Protein AF-A0A1M4MP75-F1 (afdb_monomer)

Nearest PDB structures (foldseek):
  8r2h-assembly1_A  TM=4.970E-01  e=7.465E+00  Plasmodium falciparum

pLDDT: mean 91.79, std 12.48, range [33.66, 98.56]

Mean predicted aligned error: 4.24 Å

Organism: NCBI:txid118126

Solvent-accessible surface area (backbone atoms only — not comparable to full-atom values): 6713 Å² total; per-residue (Å²): 128,98,54,32,79,43,46,58,49,42,67,60,47,52,53,45,48,5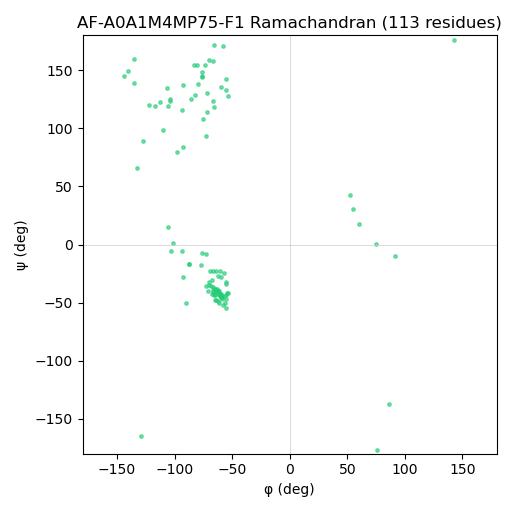0,54,46,51,52,52,40,67,77,64,38,92,91,55,83,79,80,41,71,47,78,43,39,49,31,61,83,53,59,73,89,75,48,71,94,59,70,47,72,42,68,68,24,40,54,55,23,42,79,68,50,17,21,38,42,41,48,66,26,52,52,47,49,51,56,46,39,73,78,38,62,85,50,48,64,62,51,51,51,50,51,67,70,29,60,22,71,57,78,69,65,55,89,81,75,73,86,123

Foldseek 3Di:
DPAELAADDLVQLVVLVVVQVVVDVVVDPPDHDAREDEHAGSVVDPPVVCPPGHRQDPSNQVSQLVVQHEYHYVQQVVVVVVVCVVVVVCVVVVVVQSRNDGGYDPPSDPDPPPD

Structure (mmCIF, N/CA/C/O backbone):
data_AF-A0A1M4MP75-F1
#
_entry.id   AF-A0A1M4MP75-F1
#
loop_
_atom_site.group_PDB
_atom_site.id
_atom_site.type_symbol
_atom_site.label_atom_id
_atom_site.label_alt_id
_atom_site.label_comp_id
_atom_site.label_asym_id
_atom_site.label_entity_id
_atom_site.label_seq_id
_atom_site.pdbx_PDB_ins_code
_atom_site.Cartn_x
_atom_site.Cartn_y
_atom_site.Cartn_z
_atom_site.occupancy
_atom_site.B_iso_or_equiv
_atom_site.auth_seq_id
_atom_site.auth_comp_id
_atom_site.auth_asym_id
_atom_site.auth_atom_id
_atom_site.pdbx_PDB_model_num
ATOM 1 N N . MET A 1 1 ? -9.441 -16.013 4.985 1.00 57.59 1 MET A N 1
ATOM 2 C CA . MET A 1 1 ? -9.888 -14.636 5.304 1.00 57.59 1 MET A CA 1
ATOM 3 C C . MET A 1 1 ? -9.130 -13.676 4.389 1.00 57.59 1 MET A C 1
ATOM 5 O O . MET A 1 1 ? -7.935 -13.877 4.233 1.00 57.59 1 MET A O 1
ATOM 9 N N . LYS A 1 2 ? -9.791 -12.709 3.732 1.00 74.06 2 LYS A N 1
ATOM 10 C CA . LYS A 1 2 ? -9.125 -11.714 2.862 1.00 74.06 2 LYS A CA 1
ATOM 11 C C . LYS A 1 2 ? -8.784 -10.455 3.677 1.00 74.06 2 LYS A C 1
ATOM 13 O O . LYS A 1 2 ? -9.571 -9.514 3.722 1.00 74.06 2 LYS A O 1
ATOM 18 N N . GLY A 1 3 ? -7.648 -10.473 4.369 1.00 84.88 3 GLY A N 1
ATOM 19 C CA . GLY A 1 3 ? -7.190 -9.377 5.231 1.00 84.88 3 GLY A CA 1
ATOM 20 C C . GLY A 1 3 ? -6.495 -9.869 6.499 1.00 84.88 3 GLY A C 1
ATOM 21 O O . GLY A 1 3 ? -6.423 -11.073 6.751 1.00 84.88 3 GLY A O 1
ATOM 22 N N . ARG A 1 4 ? -5.986 -8.925 7.294 1.00 91.06 4 ARG A N 1
ATOM 23 C CA . ARG A 1 4 ? -5.355 -9.169 8.597 1.00 91.06 4 ARG A CA 1
ATOM 24 C C . ARG A 1 4 ? -6.313 -8.692 9.694 1.00 91.06 4 ARG A C 1
ATOM 26 O O . ARG A 1 4 ? -6.822 -7.580 9.622 1.00 91.06 4 ARG A O 1
ATOM 33 N N . THR A 1 5 ? -6.505 -9.484 10.747 1.00 93.69 5 THR A N 1
ATOM 34 C CA . THR A 1 5 ? -7.248 -9.063 11.960 1.00 93.69 5 THR A CA 1
ATOM 35 C C . THR A 1 5 ? -6.457 -8.073 12.828 1.00 93.69 5 THR A C 1
ATOM 37 O O . THR A 1 5 ? -6.961 -7.502 13.790 1.00 93.69 5 THR A O 1
ATOM 40 N N . LYS A 1 6 ? -5.183 -7.847 12.488 1.00 93.56 6 LYS A N 1
ATOM 41 C CA . LYS A 1 6 ? -4.267 -6.899 13.133 1.00 93.56 6 LYS A CA 1
ATOM 42 C C . LYS A 1 6 ? -3.611 -6.005 12.071 1.00 93.56 6 LYS A C 1
ATOM 44 O O . LYS A 1 6 ? -4.081 -5.955 10.933 1.00 93.56 6 LYS A O 1
ATOM 49 N N . SER A 1 7 ? -2.533 -5.321 12.447 1.00 94.75 7 SER A N 1
ATOM 50 C CA . SER A 1 7 ? -1.623 -4.633 11.531 1.00 94.75 7 SER A CA 1
ATOM 51 C C . SER A 1 7 ? -1.010 -5.592 10.500 1.00 94.75 7 SER A C 1
ATOM 53 O O . SER A 1 7 ? -1.113 -6.820 10.616 1.00 94.75 7 SER A O 1
ATOM 55 N N . GLY A 1 8 ? -0.315 -5.021 9.520 1.00 95.81 8 GLY A N 1
ATOM 56 C CA . GLY A 1 8 ? 0.613 -5.766 8.678 1.00 95.81 8 GLY A CA 1
ATOM 57 C C . GLY A 1 8 ? 1.809 -6.276 9.476 1.00 95.81 8 GLY A C 1
ATOM 58 O O . GLY A 1 8 ? 1.996 -5.942 10.654 1.00 95.81 8 GLY A O 1
ATOM 59 N N . LYS A 1 9 ? 2.612 -7.107 8.825 1.00 96.38 9 LYS A N 1
ATOM 60 C CA . LYS A 1 9 ? 3.864 -7.653 9.342 1.00 96.38 9 LYS A CA 1
ATOM 61 C C . LYS A 1 9 ? 4.933 -7.577 8.266 1.00 96.38 9 LYS A C 1
ATOM 63 O O . LYS A 1 9 ? 4.628 -7.557 7.082 1.00 96.38 9 LYS A O 1
ATOM 68 N N . GLU A 1 10 ? 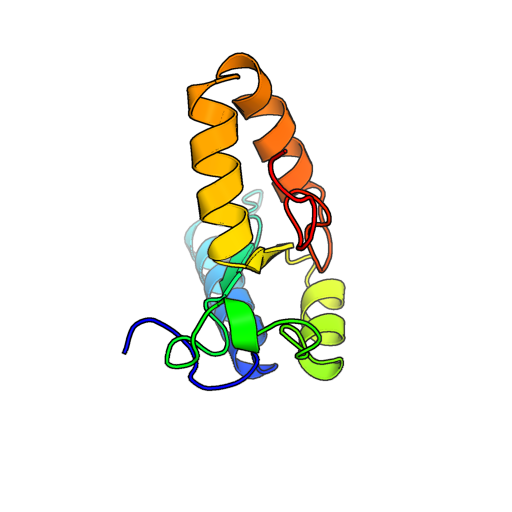6.192 -7.633 8.678 1.00 96.50 10 GLU A N 1
ATOM 69 C CA . GLU A 1 10 ? 7.320 -7.704 7.743 1.00 96.50 10 GLU A CA 1
ATOM 70 C C . GLU A 1 10 ? 7.206 -8.887 6.764 1.00 96.50 10 GLU A C 1
ATOM 72 O O . GLU A 1 10 ? 7.572 -8.763 5.601 1.00 96.50 10 GLU A O 1
ATOM 77 N N . GLU A 1 11 ? 6.616 -10.005 7.198 1.00 96.62 11 GLU A N 1
ATOM 78 C CA . GLU A 1 11 ? 6.294 -11.158 6.343 1.00 96.62 11 GLU A CA 1
ATOM 79 C C . GLU A 1 11 ? 5.429 -10.790 5.125 1.00 96.62 11 GLU A C 1
ATOM 81 O O . GLU A 1 11 ? 5.612 -11.381 4.066 1.00 96.62 11 GLU A O 1
ATOM 86 N N . ASP A 1 12 ? 4.513 -9.818 5.249 1.00 96.38 12 ASP A N 1
ATOM 87 C CA . ASP A 1 12 ? 3.694 -9.355 4.121 1.00 96.38 12 ASP A CA 1
ATOM 88 C C . ASP A 1 12 ? 4.570 -8.693 3.043 1.00 96.38 12 ASP A C 1
ATOM 90 O O . ASP A 1 12 ? 4.417 -8.980 1.857 1.00 96.38 12 ASP A O 1
ATOM 94 N N . SER A 1 13 ? 5.522 -7.847 3.451 1.00 97.00 13 SER A N 1
ATOM 95 C CA . SER A 1 13 ? 6.448 -7.179 2.526 1.00 97.00 13 SER A CA 1
ATOM 96 C C . SER A 1 13 ? 7.494 -8.135 1.956 1.00 97.00 13 SER A C 1
ATOM 98 O O . SER A 1 13 ? 7.837 -8.038 0.782 1.00 97.00 13 SER A O 1
ATOM 100 N N . ARG A 1 14 ? 7.968 -9.104 2.748 1.00 97.69 14 ARG A N 1
ATOM 101 C CA . ARG A 1 14 ? 8.851 -10.172 2.253 1.00 97.69 14 ARG A CA 1
ATOM 102 C C . ARG A 1 14 ? 8.169 -11.003 1.173 1.00 97.69 14 ARG A C 1
ATOM 104 O O . ARG A 1 14 ? 8.790 -11.312 0.167 1.00 97.69 14 ARG A O 1
ATOM 111 N N . GLN A 1 15 ? 6.893 -11.340 1.360 1.00 97.69 15 GLN A N 1
ATOM 112 C CA . GLN A 1 15 ? 6.140 -12.082 0.352 1.00 97.69 15 GLN A CA 1
ATOM 113 C C . GLN A 1 15 ? 5.955 -11.274 -0.939 1.00 97.69 15 GLN A C 1
ATOM 115 O O . GLN A 1 15 ? 6.044 -11.850 -2.021 1.00 97.69 15 GLN A O 1
ATOM 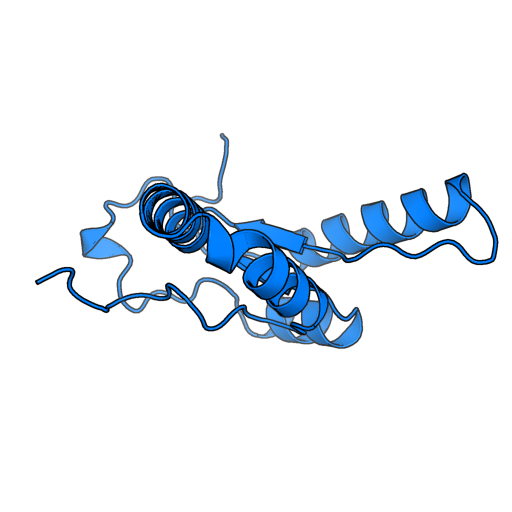120 N N . LEU A 1 16 ? 5.728 -9.959 -0.832 1.00 98.06 16 LEU A N 1
ATOM 121 C CA . LEU A 1 16 ? 5.706 -9.076 -1.999 1.00 98.06 16 LEU A CA 1
ATOM 122 C C . LEU A 1 16 ? 7.049 -9.102 -2.742 1.00 98.06 16 LEU A C 1
ATOM 124 O O . LEU A 1 16 ? 7.056 -9.218 -3.963 1.00 98.06 16 LEU A O 1
ATOM 128 N N . GLU A 1 17 ? 8.168 -9.033 -2.018 1.00 97.88 17 GLU A N 1
ATOM 129 C CA . GLU A 1 17 ? 9.497 -9.060 -2.637 1.00 97.88 17 GLU A CA 1
ATOM 130 C C . GLU A 1 17 ? 9.782 -10.377 -3.359 1.00 97.88 17 GLU A C 1
ATOM 132 O O . GLU A 1 17 ? 10.329 -10.370 -4.457 1.00 97.88 17 GLU A O 1
ATOM 137 N N . VAL A 1 18 ? 9.348 -11.508 -2.794 1.00 97.88 18 VAL A N 1
ATOM 138 C CA . VAL A 1 18 ? 9.440 -12.808 -3.476 1.00 97.88 18 VAL A CA 1
ATOM 139 C C . VAL A 1 18 ? 8.746 -12.751 -4.838 1.00 97.88 18 VAL A C 1
ATOM 141 O O . VAL A 1 18 ? 9.351 -13.140 -5.829 1.00 97.88 18 VAL A O 1
ATOM 144 N N . TRP A 1 19 ? 7.531 -12.200 -4.917 1.00 97.75 19 TRP A N 1
ATOM 145 C CA . TRP A 1 19 ? 6.806 -12.090 -6.190 1.00 97.75 19 TRP A CA 1
ATOM 146 C C . TRP A 1 19 ? 7.462 -11.130 -7.183 1.00 97.75 19 TRP A C 1
ATOM 148 O O . TRP A 1 19 ? 7.455 -11.394 -8.382 1.00 97.75 19 TRP A O 1
ATOM 158 N N . VAL A 1 20 ? 8.033 -10.024 -6.699 1.00 97.25 20 VAL A N 1
ATOM 159 C CA . VAL A 1 20 ? 8.815 -9.098 -7.533 1.00 97.25 20 VAL A CA 1
ATOM 160 C C . VAL A 1 20 ? 10.030 -9.825 -8.111 1.00 97.25 20 VAL A C 1
ATOM 162 O O . VAL A 1 20 ? 10.230 -9.826 -9.322 1.00 97.25 20 VAL A O 1
ATOM 165 N N . SER A 1 21 ? 10.800 -10.505 -7.264 1.00 95.50 21 SER A N 1
ATOM 166 C CA . SER A 1 21 ? 11.981 -11.268 -7.669 1.00 95.50 21 SER A CA 1
ATOM 167 C C . SER A 1 21 ? 11.643 -12.392 -8.656 1.00 95.50 21 SER A C 1
ATOM 169 O O . SER A 1 21 ? 12.322 -12.538 -9.670 1.00 95.50 21 SER A O 1
ATOM 171 N N . GLU A 1 22 ? 10.577 -13.158 -8.403 1.00 96.44 22 GLU A N 1
ATOM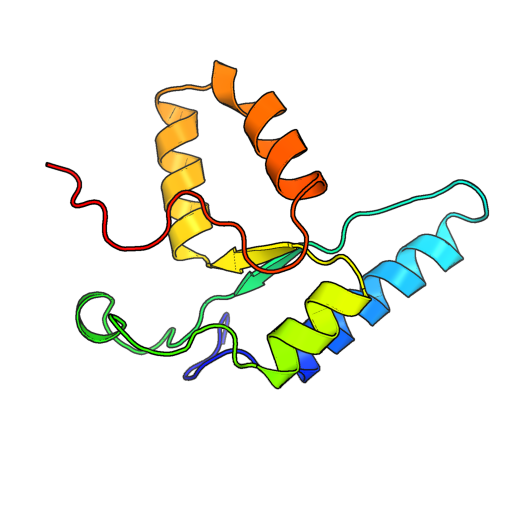 172 C CA . GLU A 1 22 ? 10.083 -14.203 -9.311 1.00 96.44 22 GLU A CA 1
ATOM 173 C C . GLU A 1 22 ? 9.713 -13.623 -10.681 1.00 96.44 22 GLU A C 1
ATOM 175 O O . GLU A 1 22 ? 10.169 -14.132 -11.704 1.00 96.44 22 GLU A O 1
ATOM 180 N N . TYR A 1 23 ? 8.978 -12.505 -10.713 1.00 96.62 23 TYR A N 1
ATOM 181 C CA . TYR A 1 23 ? 8.621 -11.837 -11.964 1.00 96.62 23 TYR A CA 1
ATOM 182 C C . TYR A 1 23 ? 9.860 -11.416 -12.767 1.00 96.62 23 TYR A C 1
ATOM 184 O O . TYR A 1 23 ? 9.924 -11.654 -13.975 1.00 96.62 23 TYR A O 1
ATOM 192 N N . LEU A 1 24 ? 10.862 -10.820 -12.112 1.00 95.31 24 LEU A N 1
ATOM 193 C CA . LEU A 1 24 ? 12.102 -10.397 -12.771 1.00 95.31 24 LEU A CA 1
ATOM 194 C C . LEU A 1 24 ? 12.906 -11.589 -13.312 1.00 95.31 24 LEU A C 1
ATOM 196 O O . LEU A 1 24 ? 13.451 -11.508 -14.413 1.00 95.31 24 LEU A O 1
ATOM 200 N N . LEU A 1 25 ? 12.948 -12.703 -12.576 1.00 94.94 25 LEU A N 1
ATOM 201 C CA . LEU A 1 25 ? 13.606 -13.934 -13.022 1.00 94.94 25 LEU A CA 1
ATOM 202 C C . LEU A 1 25 ? 12.916 -14.546 -14.249 1.00 94.94 25 LEU A C 1
ATOM 204 O O . LEU A 1 25 ? 13.600 -15.000 -15.165 1.00 94.94 25 LEU A O 1
ATOM 208 N N . GLU A 1 26 ? 11.582 -14.542 -14.288 1.00 96.06 26 GLU A N 1
ATOM 209 C CA . GLU A 1 26 ? 10.799 -15.091 -15.402 1.00 96.06 26 GLU A CA 1
ATOM 210 C C . GLU A 1 26 ? 10.903 -14.257 -16.690 1.00 96.06 26 GLU A C 1
ATOM 212 O O . GLU A 1 26 ? 10.851 -14.815 -17.786 1.00 96.06 26 GLU A O 1
ATOM 217 N N . HIS A 1 27 ? 11.060 -12.933 -16.575 1.00 94.44 27 HIS A N 1
ATOM 218 C CA . HIS A 1 27 ? 11.015 -12.008 -17.717 1.00 94.44 27 HIS A CA 1
ATOM 219 C C . HIS A 1 27 ? 12.397 -11.510 -18.176 1.00 94.44 27 HIS A C 1
ATOM 221 O O . HIS A 1 27 ? 12.502 -10.857 -19.216 1.00 94.44 27 HIS A O 1
ATOM 227 N N . GLY A 1 28 ? 13.465 -11.848 -17.451 1.00 88.62 28 GLY A N 1
ATOM 228 C CA . GLY A 1 28 ? 14.849 -11.631 -17.871 1.00 88.62 28 GLY A CA 1
ATOM 229 C C . GLY A 1 28 ? 15.349 -10.184 -17.773 1.00 88.62 28 GLY A C 1
ATOM 230 O O . GLY A 1 28 ? 14.666 -9.274 -17.297 1.00 88.62 28 GLY A O 1
ATOM 231 N N . GLU A 1 29 ? 16.592 -9.983 -18.217 1.00 82.06 29 GLU A N 1
ATOM 232 C CA . GLU A 1 29 ? 17.299 -8.701 -18.122 1.00 82.06 29 GLU A CA 1
ATOM 233 C C . GLU A 1 29 ? 16.568 -7.565 -18.858 1.00 82.06 29 GLU A C 1
ATOM 235 O O . GLU A 1 29 ? 16.116 -7.715 -19.991 1.00 82.06 29 GLU A O 1
ATOM 240 N N . GLY A 1 30 ? 16.479 -6.402 -18.205 1.00 82.44 30 GLY A N 1
ATOM 241 C CA . GLY A 1 30 ? 15.783 -5.216 -18.719 1.00 82.44 30 GLY A CA 1
ATOM 242 C C . GLY A 1 30 ? 14.312 -5.112 -18.303 1.00 82.44 30 GLY A C 1
ATOM 243 O O . GLY A 1 30 ? 13.714 -4.050 -18.474 1.00 82.44 30 GLY A O 1
ATOM 244 N N . SER A 1 31 ? 13.743 -6.164 -17.709 1.00 88.62 31 SER A N 1
ATOM 245 C CA . SER A 1 31 ? 12.410 -6.118 -17.104 1.00 88.62 31 SER A CA 1
ATOM 246 C C . SER A 1 31 ? 12.435 -5.395 -15.756 1.00 88.62 31 SER A C 1
ATOM 248 O O . SER A 1 31 ? 13.392 -5.502 -14.992 1.00 88.62 31 SER A O 1
ATOM 250 N N . SER A 1 32 ? 11.365 -4.664 -15.445 1.00 89.88 32 SER A N 1
ATOM 251 C CA . SER A 1 32 ? 11.146 -4.059 -14.131 1.00 89.88 32 SER A CA 1
ATOM 252 C C . SER A 1 32 ? 9.676 -4.168 -13.738 1.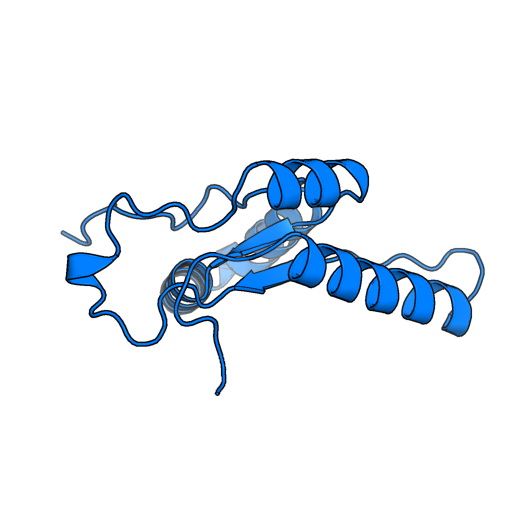00 89.88 32 SER A C 1
ATOM 254 O O . SER A 1 32 ? 8.781 -4.169 -14.587 1.00 89.88 32 SER A O 1
ATOM 256 N N . CYS A 1 33 ? 9.411 -4.273 -12.440 1.00 94.50 33 CYS A N 1
ATOM 257 C CA . CYS A 1 33 ? 8.061 -4.206 -11.902 1.00 94.50 33 CYS A CA 1
ATOM 258 C C . CYS A 1 33 ? 8.066 -3.492 -10.554 1.00 94.50 33 CYS A C 1
ATOM 260 O O . CYS A 1 33 ? 8.999 -3.632 -9.764 1.00 94.50 33 CYS A O 1
ATOM 262 N N . LYS A 1 34 ? 7.001 -2.741 -10.274 1.00 96.81 34 LYS A N 1
ATOM 263 C CA . LYS A 1 34 ? 6.808 -2.102 -8.975 1.00 96.81 34 LYS A CA 1
ATOM 264 C C . LYS A 1 34 ? 6.137 -3.077 -8.012 1.00 96.81 34 LYS A C 1
ATOM 266 O O . LYS A 1 34 ? 5.031 -3.543 -8.282 1.00 96.81 34 LYS A O 1
ATOM 271 N N . GLY A 1 35 ? 6.751 -3.307 -6.855 1.00 98.12 35 GLY A N 1
ATOM 272 C CA . GLY A 1 35 ? 6.079 -3.965 -5.738 1.00 98.12 35 GLY A CA 1
ATOM 273 C C . GLY A 1 35 ? 5.037 -3.035 -5.112 1.00 98.12 35 GLY A C 1
ATOM 274 O O . GLY A 1 35 ? 5.398 -2.015 -4.525 1.00 98.12 35 GLY A O 1
ATOM 275 N N . ILE A 1 36 ? 3.749 -3.374 -5.218 1.00 98.31 36 ILE A N 1
ATOM 276 C CA . ILE A 1 36 ? 2.649 -2.630 -4.582 1.00 98.31 36 ILE A CA 1
ATOM 277 C C . ILE A 1 36 ? 1.866 -3.572 -3.667 1.00 98.31 36 ILE A C 1
ATOM 279 O O . ILE A 1 36 ? 1.293 -4.559 -4.130 1.00 98.31 36 ILE A O 1
ATOM 283 N N . LEU A 1 37 ? 1.802 -3.256 -2.372 1.00 97.62 37 LEU A N 1
ATOM 284 C CA . LEU A 1 37 ? 1.052 -4.033 -1.387 1.00 97.62 37 LEU A CA 1
ATOM 285 C C . LEU A 1 37 ? -0.227 -3.304 -0.976 1.00 97.62 37 LEU A C 1
ATOM 287 O O . LEU A 1 37 ? -0.174 -2.242 -0.355 1.00 97.62 37 LEU A O 1
ATOM 291 N N . PHE A 1 38 ? -1.375 -3.934 -1.231 1.00 96.38 38 PHE A N 1
ATOM 292 C CA . PHE A 1 38 ? -2.662 -3.511 -0.681 1.00 96.38 38 PHE A CA 1
ATOM 293 C C . PHE A 1 38 ? -2.977 -4.268 0.611 1.00 96.38 38 PHE A C 1
ATOM 295 O O . PHE A 1 38 ? -3.187 -5.481 0.594 1.00 96.38 38 PHE A O 1
ATOM 302 N N . LEU A 1 39 ? -3.063 -3.555 1.733 1.00 95.31 39 LEU A N 1
ATOM 303 C CA . LEU A 1 39 ? -3.277 -4.148 3.049 1.00 95.31 39 LEU A CA 1
ATOM 304 C C . LEU A 1 39 ? -4.646 -3.783 3.636 1.00 95.31 39 LEU A C 1
ATOM 306 O O . LEU A 1 39 ? -4.967 -2.614 3.857 1.00 95.31 39 LEU A O 1
ATOM 310 N N . ASN A 1 40 ? -5.440 -4.804 3.960 1.00 94.50 40 ASN A N 1
ATOM 311 C CA . ASN A 1 40 ? -6.664 -4.669 4.754 1.00 94.50 40 ASN A CA 1
ATOM 312 C C . ASN A 1 40 ? -6.369 -5.033 6.215 1.00 94.50 40 ASN A C 1
ATOM 314 O O . ASN A 1 40 ? -6.609 -6.169 6.634 1.00 94.50 40 ASN A O 1
ATOM 318 N N . ALA A 1 41 ? -5.785 -4.092 6.958 1.00 93.69 41 ALA A N 1
ATOM 319 C CA . ALA A 1 41 ? -5.508 -4.256 8.383 1.00 93.69 41 ALA A CA 1
ATOM 320 C C . ALA A 1 41 ? -6.782 -4.095 9.225 1.00 93.69 41 ALA A C 1
ATOM 322 O O . ALA A 1 41 ? -7.673 -3.308 8.887 1.00 93.69 41 ALA A O 1
ATOM 323 N N . TYR A 1 42 ? -6.835 -4.818 10.345 1.00 94.50 42 TYR A N 1
ATOM 324 C CA . TYR A 1 42 ? -7.975 -4.852 11.268 1.00 94.50 42 TYR A CA 1
ATOM 325 C C . TYR A 1 42 ? -9.307 -5.154 10.566 1.00 94.50 42 TYR A C 1
ATOM 327 O O . TYR A 1 42 ? -10.315 -4.498 10.820 1.00 94.50 42 TYR A O 1
ATOM 335 N N . CYS A 1 43 ? -9.316 -6.114 9.636 1.00 92.75 43 CYS A N 1
ATOM 336 C CA . CYS A 1 43 ? -10.441 -6.357 8.728 1.00 92.75 43 CYS A CA 1
ATOM 337 C C . CYS A 1 43 ? -11.760 -6.732 9.427 1.00 92.75 43 CYS A C 1
ATOM 339 O O . CYS A 1 43 ? -12.827 -6.542 8.850 1.00 92.75 43 CYS A O 1
ATOM 341 N N . ASP A 1 44 ? -11.675 -7.246 10.649 1.00 94.19 44 ASP A N 1
ATOM 342 C CA . ASP A 1 44 ? -12.769 -7.629 11.544 1.00 94.19 44 ASP A CA 1
ATOM 343 C C . ASP A 1 44 ? -13.182 -6.518 12.526 1.00 94.19 44 ASP A C 1
ATOM 345 O O . ASP A 1 44 ? -14.167 -6.661 13.243 1.00 94.19 44 ASP A O 1
ATOM 349 N N . THR A 1 45 ? -12.458 -5.399 12.553 1.00 91.62 45 THR A N 1
ATOM 350 C CA . THR A 1 45 ? -12.769 -4.235 13.389 1.00 91.62 45 THR A CA 1
ATOM 351 C C . THR A 1 45 ? -13.632 -3.234 12.603 1.00 91.62 45 THR A C 1
ATOM 353 O O . THR A 1 45 ? -13.308 -2.949 11.445 1.00 91.62 45 THR A O 1
ATOM 356 N N . PRO A 1 46 ? -14.687 -2.633 13.180 1.00 91.50 46 PRO A N 1
ATOM 357 C CA . PRO A 1 46 ? -15.423 -1.530 12.553 1.00 91.50 46 PRO A CA 1
ATOM 358 C C . PRO A 1 46 ? -14.513 -0.353 12.164 1.00 91.50 46 PRO A C 1
ATOM 360 O O . PRO A 1 46 ? -13.588 -0.024 12.901 1.00 91.50 46 PRO A O 1
ATOM 363 N N . LEU A 1 47 ? -14.765 0.306 11.024 1.00 86.62 47 LEU A N 1
ATOM 364 C CA . LEU A 1 47 ? -13.914 1.407 10.524 1.00 86.62 47 LEU A CA 1
ATOM 365 C C . LEU A 1 47 ? -13.726 2.529 11.559 1.00 86.62 47 LEU A C 1
ATOM 367 O O . LEU A 1 47 ? -12.604 2.978 11.775 1.00 86.62 47 LEU A O 1
ATOM 371 N N . SER A 1 48 ? -14.798 2.904 12.265 1.00 87.19 48 SER A N 1
ATOM 372 C CA . SER A 1 48 ? -14.785 3.913 13.336 1.00 87.19 48 SER A CA 1
ATOM 373 C C . SER A 1 48 ? -13.806 3.600 14.473 1.00 87.19 48 SER A C 1
ATOM 375 O O . SER A 1 48 ? -13.343 4.508 15.155 1.00 87.19 48 SER A O 1
ATOM 377 N N . GLU A 1 49 ? -13.465 2.325 14.665 1.00 89.19 49 GLU A N 1
ATOM 378 C CA . GLU A 1 49 ? -12.567 1.834 15.713 1.00 89.19 49 GLU A CA 1
ATOM 379 C C . GLU A 1 49 ? -11.145 1.541 15.200 1.00 89.19 49 GLU A C 1
ATOM 381 O O . GLU A 1 49 ? -10.290 1.071 15.956 1.00 89.19 49 GLU A O 1
ATOM 386 N N . ARG A 1 50 ? -10.860 1.779 13.911 1.00 87.94 50 ARG A N 1
ATOM 387 C CA . ARG A 1 50 ? -9.515 1.594 13.332 1.00 87.94 50 ARG A CA 1
ATOM 388 C C . ARG A 1 50 ? -8.633 2.834 13.461 1.00 87.94 50 ARG A C 1
ATOM 390 O O . ARG A 1 50 ? -7.415 2.722 13.326 1.00 87.94 50 ARG A O 1
ATOM 397 N N . LYS A 1 51 ? -9.227 3.997 13.742 1.00 85.19 51 LYS A N 1
ATOM 398 C CA . LYS A 1 51 ? -8.519 5.277 13.841 1.00 85.19 51 LYS A CA 1
ATOM 399 C C 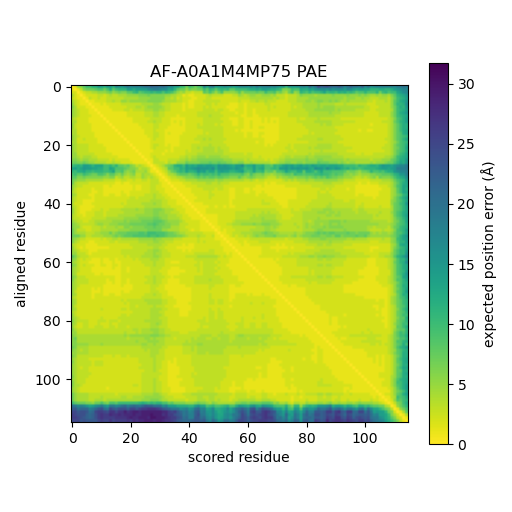. LYS A 1 51 ? -7.371 5.206 14.853 1.00 85.19 51 LYS A C 1
ATOM 401 O O . LYS A 1 51 ? -7.539 4.722 15.968 1.00 85.19 51 LYS A O 1
ATOM 406 N N . GLY A 1 52 ? -6.202 5.707 14.455 1.00 84.00 52 GLY A N 1
ATOM 407 C CA . GLY A 1 52 ? -5.006 5.759 15.304 1.00 84.00 52 GLY A CA 1
ATOM 408 C C . GLY A 1 52 ? -4.291 4.419 15.506 1.00 84.00 52 GLY A C 1
ATOM 409 O O . GLY A 1 52 ? -3.273 4.383 16.191 1.00 84.00 52 GLY A O 1
ATOM 410 N N . LYS A 1 53 ? -4.776 3.318 14.914 1.00 90.19 53 LYS A N 1
ATOM 411 C CA . LYS A 1 53 ? -4.068 2.036 14.952 1.00 90.19 53 LYS A CA 1
ATOM 412 C C . LYS A 1 53 ? -2.938 2.013 13.925 1.00 90.19 53 LYS A C 1
ATOM 414 O O . LYS A 1 53 ? -3.116 2.419 12.778 1.00 90.19 53 LYS A O 1
ATOM 419 N N . THR A 1 54 ? -1.790 1.470 14.317 1.00 93.75 54 THR A N 1
ATOM 420 C CA . THR A 1 54 ? -0.661 1.249 13.409 1.00 93.75 54 THR A CA 1
ATOM 421 C C . THR A 1 54 ? -1.023 0.204 12.359 1.00 93.75 54 THR A C 1
ATOM 423 O O . THR A 1 54 ? -1.296 -0.950 12.680 1.00 93.75 54 THR A O 1
ATOM 426 N N . ILE A 1 55 ? -1.006 0.597 11.088 1.00 95.06 55 ILE A N 1
ATOM 427 C CA . ILE A 1 55 ? -1.284 -0.302 9.961 1.00 95.06 55 ILE A CA 1
ATOM 428 C C . ILE A 1 55 ? 0.006 -0.961 9.471 1.00 95.06 55 ILE A C 1
ATOM 430 O O . ILE A 1 55 ? 0.062 -2.184 9.351 1.00 95.06 55 ILE A O 1
ATOM 434 N N . PHE A 1 56 ? 1.035 -0.147 9.234 1.00 96.44 56 PHE A N 1
ATOM 435 C CA . PHE A 1 56 ? 2.355 -0.563 8.768 1.00 96.44 56 PHE A CA 1
ATOM 436 C C . PHE A 1 56 ? 3.358 -0.360 9.914 1.00 96.44 56 PHE A C 1
ATOM 438 O O . PHE A 1 56 ? 3.748 0.778 10.166 1.00 96.44 56 PHE A O 1
ATOM 445 N N . PRO A 1 57 ? 3.715 -1.407 10.677 1.00 96.31 57 PRO A N 1
ATOM 446 C CA . PRO A 1 57 ? 4.691 -1.284 11.760 1.00 96.31 57 PRO A CA 1
ATOM 447 C C . PRO A 1 57 ? 6.113 -1.059 11.224 1.00 96.31 57 PRO A C 1
ATOM 449 O O . PRO A 1 57 ? 6.419 -1.451 10.099 1.00 96.31 57 PRO A O 1
ATOM 452 N N . ASP A 1 58 ? 7.000 -0.507 12.055 1.00 96.62 58 ASP A N 1
ATOM 453 C CA . ASP A 1 58 ? 8.343 -0.058 11.648 1.00 96.62 58 ASP A CA 1
ATOM 454 C C . ASP A 1 58 ? 9.175 -1.125 10.928 1.00 96.62 58 ASP A C 1
ATOM 456 O O . ASP A 1 58 ? 9.791 -0.828 9.910 1.00 96.62 58 ASP A O 1
ATOM 460 N N . GLY A 1 59 ? 9.153 -2.382 11.390 1.00 94.50 59 GLY A N 1
ATOM 461 C CA . GLY A 1 59 ? 9.889 -3.470 10.726 1.00 94.50 59 GLY A CA 1
ATOM 462 C C . GLY A 1 59 ? 9.406 -3.733 9.294 1.00 94.50 59 GLY A C 1
ATOM 463 O O . GLY A 1 59 ? 10.205 -3.903 8.376 1.00 94.50 59 GLY A O 1
ATOM 464 N N . MET A 1 60 ? 8.088 -3.675 9.079 1.00 96.69 60 MET A N 1
ATOM 465 C CA . MET A 1 60 ? 7.490 -3.785 7.748 1.00 96.69 60 MET A CA 1
ATOM 466 C C . MET A 1 60 ? 7.839 -2.572 6.880 1.00 96.69 60 MET A C 1
ATOM 468 O O . MET A 1 60 ? 8.163 -2.729 5.703 1.00 96.69 60 MET A O 1
ATOM 472 N N . LEU A 1 61 ? 7.782 -1.368 7.454 1.00 97.56 61 LEU A N 1
ATOM 473 C CA . LEU A 1 61 ? 8.087 -0.130 6.744 1.00 97.56 61 LEU A CA 1
ATOM 474 C C . LEU A 1 61 ? 9.549 -0.087 6.301 1.00 97.56 61 LEU A C 1
ATOM 476 O O . LEU A 1 61 ? 9.813 0.186 5.135 1.00 97.56 61 LEU A O 1
ATOM 480 N N . TRP A 1 62 ? 10.477 -0.408 7.203 1.00 97.94 62 TRP A N 1
ATOM 481 C CA . TRP A 1 62 ? 11.906 -0.451 6.912 1.00 97.94 62 TRP A CA 1
ATOM 482 C C . TRP A 1 62 ? 12.202 -1.401 5.749 1.00 97.94 62 TRP A C 1
ATOM 484 O O . TRP A 1 62 ? 12.795 -0.984 4.758 1.00 97.94 62 TRP A O 1
ATOM 494 N N . TYR A 1 63 ? 11.686 -2.633 5.814 1.00 97.94 63 TYR A N 1
ATOM 495 C CA . TYR A 1 63 ? 11.874 -3.618 4.749 1.00 97.94 63 TYR A CA 1
ATOM 496 C C . TYR A 1 63 ? 11.291 -3.144 3.409 1.00 97.94 63 TYR A C 1
ATOM 498 O O . TYR A 1 63 ? 11.919 -3.286 2.364 1.00 97.94 63 TYR A O 1
ATOM 506 N N . SER A 1 64 ? 10.096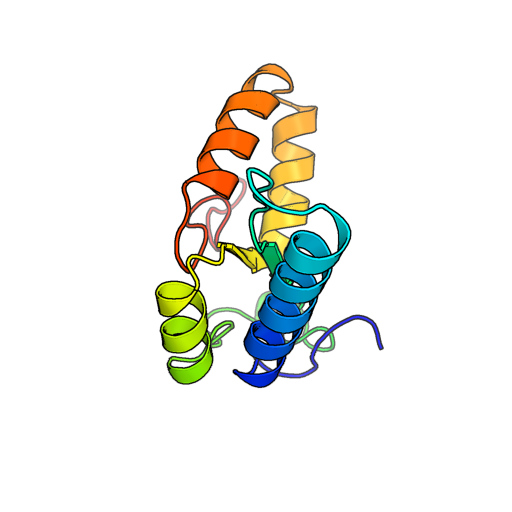 -2.552 3.434 1.00 98.25 64 SER A N 1
ATOM 507 C CA . SER A 1 64 ? 9.418 -2.062 2.225 1.00 98.25 64 SER A CA 1
ATOM 508 C C . SER A 1 64 ? 10.158 -0.891 1.580 1.00 98.25 64 SER A C 1
ATOM 510 O O . SER A 1 64 ? 10.250 -0.822 0.361 1.00 98.25 64 SER A O 1
ATOM 512 N N . VAL A 1 65 ? 10.709 0.024 2.384 1.00 98.25 65 VAL A N 1
ATOM 513 C CA . VAL A 1 65 ? 11.513 1.153 1.892 1.00 98.25 65 VAL A CA 1
ATOM 514 C C . VAL A 1 65 ? 12.807 0.656 1.253 1.00 98.25 65 VAL A C 1
ATOM 516 O O . VAL A 1 65 ? 13.155 1.121 0.172 1.00 98.25 65 VAL A O 1
ATOM 519 N N . SER A 1 66 ? 13.491 -0.311 1.873 1.00 97.69 66 SER A N 1
ATOM 520 C CA . SER A 1 66 ? 14.725 -0.894 1.327 1.00 97.69 66 SER A CA 1
ATOM 521 C C . SER A 1 66 ? 14.539 -1.594 -0.020 1.00 97.69 66 SER A C 1
ATOM 523 O O . SER A 1 66 ? 15.492 -1.655 -0.787 1.00 97.69 66 SER A O 1
ATOM 525 N N . ASN A 1 67 ? 13.337 -2.097 -0.305 1.00 97.50 67 ASN A N 1
ATOM 526 C CA . ASN A 1 67 ? 12.997 -2.755 -1.570 1.00 97.50 67 ASN A CA 1
ATOM 527 C C . ASN A 1 67 ? 12.124 -1.873 -2.483 1.00 97.50 67 ASN A C 1
ATOM 529 O O . ASN A 1 67 ? 11.492 -2.363 -3.414 1.00 97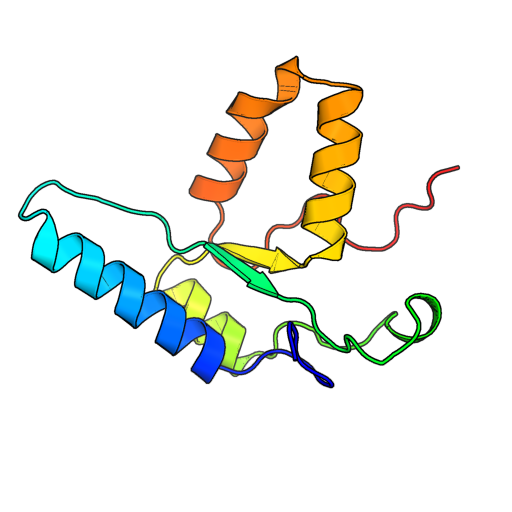.50 67 ASN A O 1
ATOM 533 N N . GLU A 1 68 ? 12.043 -0.569 -2.203 1.00 98.06 68 GLU A N 1
ATOM 534 C CA . GLU A 1 68 ? 11.302 0.404 -3.015 1.00 98.06 68 GLU A CA 1
ATOM 535 C C . GLU A 1 68 ? 9.816 0.057 -3.243 1.00 98.06 68 GLU A C 1
ATOM 537 O O . GLU A 1 68 ? 9.217 0.426 -4.257 1.00 98.06 68 GLU A O 1
ATOM 542 N N . HIS A 1 69 ? 9.177 -0.632 -2.297 1.00 98.50 69 HIS A N 1
ATOM 543 C CA . HIS A 1 69 ? 7.759 -0.986 -2.386 1.00 98.50 69 HIS A CA 1
ATOM 544 C C . HIS A 1 69 ? 6.853 0.225 -2.157 1.00 98.50 69 HIS A C 1
ATOM 546 O O . HIS A 1 69 ? 7.193 1.151 -1.422 1.00 98.50 69 HIS A O 1
ATOM 552 N N . CYS A 1 70 ? 5.643 0.169 -2.713 1.00 98.56 70 CYS A N 1
ATOM 553 C CA . CYS A 1 70 ? 4.543 1.068 -2.379 1.00 98.56 70 CYS A CA 1
ATOM 554 C C . CYS A 1 70 ? 3.523 0.344 -1.484 1.00 98.56 70 CYS A C 1
ATOM 556 O O . CYS A 1 70 ? 2.980 -0.698 -1.852 1.00 98.56 70 CYS A O 1
ATOM 558 N N . LEU A 1 71 ? 3.245 0.900 -0.306 1.00 98.12 71 LEU A N 1
ATOM 559 C CA . LEU A 1 71 ? 2.289 0.375 0.667 1.00 98.12 71 LEU A CA 1
ATOM 560 C C . LEU A 1 71 ? 1.003 1.200 0.649 1.00 98.12 71 LEU A C 1
ATOM 562 O O . LEU A 1 71 ? 1.029 2.418 0.844 1.00 98.12 71 LEU A O 1
ATOM 566 N N . ILE A 1 72 ? -0.128 0.525 0.452 1.00 97.19 72 ILE A N 1
ATOM 567 C CA . ILE A 1 72 ? -1.448 1.144 0.322 1.00 97.19 72 ILE A CA 1
ATOM 568 C C . ILE A 1 72 ? -2.457 0.362 1.160 1.00 97.19 72 ILE A C 1
ATOM 570 O O . ILE A 1 72 ? -2.455 -0.864 1.199 1.00 97.19 72 ILE A O 1
ATOM 574 N N . THR A 1 73 ? -3.359 1.051 1.845 1.00 95.06 73 THR A N 1
ATOM 575 C CA . THR A 1 73 ? -4.485 0.402 2.529 1.00 95.06 73 THR A CA 1
ATOM 576 C C . THR A 1 73 ? -5.641 0.128 1.576 1.00 95.06 73 THR A C 1
ATOM 578 O O . THR A 1 73 ? -5.863 0.844 0.601 1.00 95.06 73 THR A O 1
ATOM 581 N N . THR A 1 74 ? -6.469 -0.870 1.874 1.00 93.81 74 THR A N 1
ATOM 582 C CA . THR A 1 74 ? -7.676 -1.099 1.064 1.00 93.81 74 THR A CA 1
ATOM 583 C C . THR A 1 74 ? -8.708 0.029 1.181 1.00 93.81 74 THR A C 1
ATOM 585 O O . THR A 1 74 ? -9.504 0.213 0.264 1.00 93.81 74 THR A O 1
ATOM 588 N N . THR A 1 75 ? -8.695 0.816 2.263 1.00 92.00 75 THR A N 1
ATOM 589 C CA . THR A 1 75 ? -9.529 2.026 2.388 1.00 92.00 75 THR A CA 1
ATOM 590 C C . THR A 1 75 ? -9.033 3.149 1.476 1.00 92.00 75 THR A C 1
ATOM 592 O O . THR A 1 75 ? -9.851 3.781 0.809 1.00 92.00 75 THR A O 1
ATOM 595 N N . GLN A 1 76 ? -7.714 3.347 1.356 1.00 94.06 76 GLN A N 1
ATOM 596 C CA . GLN A 1 76 ? -7.131 4.239 0.344 1.00 94.06 76 GLN A CA 1
ATOM 597 C C . GLN A 1 76 ? -7.483 3.790 -1.076 1.00 94.06 76 GLN A C 1
ATOM 599 O O . GLN A 1 76 ? -7.882 4.619 -1.887 1.00 94.06 76 GLN A O 1
ATOM 604 N N . LEU A 1 77 ? -7.402 2.486 -1.367 1.00 95.06 77 LEU A N 1
ATOM 605 C CA . LEU A 1 77 ? -7.777 1.943 -2.676 1.00 95.06 77 LEU A CA 1
ATOM 606 C C . LEU A 1 77 ? -9.251 2.225 -3.017 1.00 95.06 77 LEU A C 1
ATOM 608 O O . LEU A 1 77 ? -9.558 2.638 -4.133 1.00 95.06 77 LEU A O 1
ATOM 612 N N . LEU A 1 78 ? -10.161 2.050 -2.053 1.00 94.00 78 LEU A N 1
ATOM 613 C CA . LEU A 1 78 ? -11.581 2.359 -2.238 1.00 94.00 78 LEU A CA 1
ATOM 614 C C . LEU A 1 78 ? -11.815 3.852 -2.517 1.00 94.00 78 LEU A C 1
ATOM 616 O O . LEU A 1 78 ? -12.604 4.208 -3.389 1.00 94.00 78 LEU A O 1
ATOM 620 N N . ARG A 1 79 ? -11.122 4.736 -1.796 1.00 93.81 79 ARG A N 1
ATOM 621 C CA . ARG A 1 79 ? -11.204 6.189 -2.009 1.00 93.81 79 ARG A CA 1
ATOM 622 C C . ARG A 1 79 ? -10.634 6.606 -3.359 1.00 93.81 79 ARG A C 1
ATOM 624 O O . ARG A 1 79 ? -11.243 7.424 -4.039 1.00 93.81 79 ARG A O 1
ATOM 631 N N . LEU A 1 80 ? -9.521 6.002 -3.770 1.00 95.12 80 LEU A N 1
ATOM 632 C CA . LEU A 1 80 ? -8.934 6.198 -5.092 1.00 95.12 80 LEU A CA 1
ATOM 633 C C . LEU A 1 80 ? -9.926 5.79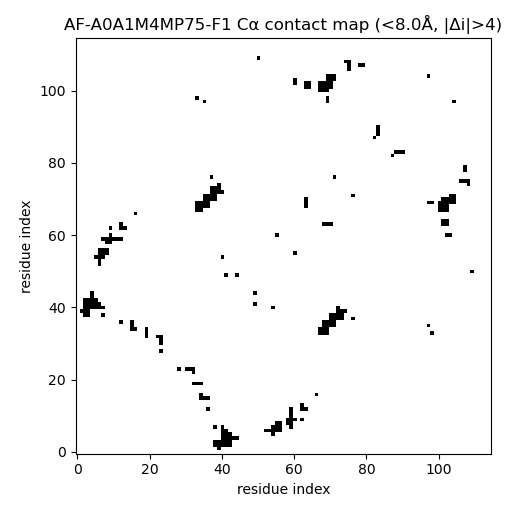3 -6.188 1.00 95.12 80 LEU A C 1
ATOM 635 O O . LEU A 1 80 ? -10.106 6.536 -7.148 1.00 95.12 80 LEU A O 1
ATOM 639 N N . TYR A 1 81 ? -10.626 4.667 -6.017 1.00 95.75 81 TYR A N 1
ATOM 640 C CA . TYR A 1 81 ? -11.681 4.250 -6.941 1.00 95.75 81 TYR A CA 1
ATOM 641 C C . TYR A 1 81 ? -12.784 5.309 -7.067 1.00 95.75 81 TYR A C 1
ATOM 643 O O . TYR A 1 81 ? -13.076 5.737 -8.182 1.00 95.75 81 TYR A O 1
ATOM 651 N N . TYR A 1 82 ? -13.352 5.785 -5.952 1.00 96.06 82 TYR A N 1
ATOM 652 C CA . TYR A 1 82 ? -14.378 6.834 -5.992 1.00 96.06 82 TYR A CA 1
ATOM 653 C C . TYR A 1 82 ? -13.864 8.141 -6.598 1.00 96.06 82 TYR A C 1
ATOM 655 O O . TYR A 1 82 ? -14.570 8.757 -7.393 1.00 96.06 82 TYR A O 1
ATOM 663 N N . HIS A 1 83 ? -12.632 8.539 -6.277 1.00 95.75 83 HIS A N 1
ATOM 664 C CA . HIS A 1 83 ? -12.010 9.721 -6.861 1.00 95.75 83 HIS A CA 1
ATOM 665 C C . HIS A 1 83 ? -11.908 9.601 -8.384 1.00 95.75 83 HIS A C 1
ATOM 667 O O . HIS A 1 83 ? -12.311 10.517 -9.087 1.00 95.75 83 HIS A O 1
ATOM 673 N N . LEU A 1 84 ? -11.472 8.453 -8.906 1.00 96.62 84 LEU A N 1
ATOM 674 C CA . LEU A 1 84 ? -11.383 8.217 -10.349 1.00 96.62 84 LEU A CA 1
ATOM 675 C C . LEU A 1 84 ? -12.739 8.108 -11.052 1.00 96.62 84 LEU A C 1
ATOM 677 O O . LEU A 1 84 ? -12.808 8.340 -12.255 1.00 96.62 84 LEU A O 1
ATOM 681 N N . GLN A 1 85 ? -13.815 7.765 -10.337 1.00 96.56 85 GLN A N 1
ATOM 682 C CA . GLN A 1 85 ? -15.166 7.847 -10.904 1.00 96.56 85 GLN A CA 1
ATOM 683 C C . GLN A 1 85 ? -15.587 9.302 -11.162 1.00 96.56 85 GLN A C 1
ATOM 685 O O . GLN A 1 85 ? -16.348 9.548 -12.091 1.00 96.56 85 GLN A O 1
ATOM 690 N N . GLN A 1 86 ? -15.099 10.253 -10.357 1.00 96.94 86 GLN A N 1
ATOM 691 C CA . GLN A 1 86 ? -15.396 11.685 -10.505 1.00 96.94 86 GLN A CA 1
ATOM 692 C C . GLN A 1 86 ? -14.350 12.427 -11.354 1.00 96.94 86 GLN A C 1
ATOM 694 O O . GLN A 1 86 ? -14.679 13.412 -12.008 1.00 96.94 86 GLN A O 1
ATOM 699 N N . HIS A 1 87 ? -13.108 11.937 -11.354 1.00 96.50 87 HIS A N 1
ATOM 700 C CA . HIS A 1 87 ? -11.934 12.546 -11.983 1.00 96.50 87 HIS A CA 1
ATOM 701 C C . HIS A 1 87 ? -11.147 11.509 -12.803 1.00 96.50 87 HIS A C 1
ATOM 703 O O . HIS A 1 87 ? -10.027 11.133 -12.432 1.00 96.50 87 HIS A O 1
ATOM 709 N N . PRO A 1 88 ? -11.718 10.972 -13.895 1.00 96.62 88 PRO A N 1
ATOM 710 C CA . PRO A 1 88 ? -11.060 9.946 -14.704 1.00 96.62 88 PRO A CA 1
ATOM 711 C C . PRO A 1 88 ? -9.723 10.416 -15.302 1.00 96.62 88 PRO A C 1
ATOM 713 O O . PRO A 1 88 ? -8.821 9.601 -15.502 1.00 96.62 88 PRO A O 1
ATOM 716 N N . GLU A 1 89 ? -9.560 11.719 -15.537 1.00 97.81 89 GLU A N 1
ATOM 717 C CA . GLU A 1 89 ? -8.333 12.351 -16.029 1.00 97.81 89 GLU A CA 1
ATOM 718 C C . GLU A 1 89 ? -7.149 12.229 -15.059 1.00 97.81 89 GLU A C 1
ATOM 720 O O . GLU A 1 89 ? -5.996 12.273 -15.480 1.00 97.81 89 GLU A O 1
ATOM 725 N N . ALA A 1 90 ? -7.405 12.025 -13.763 1.00 96.00 90 ALA A N 1
ATOM 726 C CA . ALA A 1 90 ? -6.353 11.889 -12.757 1.00 96.00 90 ALA A CA 1
ATOM 727 C C . ALA A 1 90 ? -5.659 10.512 -12.782 1.00 96.00 90 ALA A C 1
ATOM 729 O O . ALA A 1 90 ? -4.671 10.312 -12.072 1.00 96.00 90 ALA A O 1
ATOM 730 N N . LYS A 1 91 ? -6.164 9.554 -13.574 1.00 96.44 91 LYS A N 1
ATOM 731 C CA . LYS A 1 91 ? -5.719 8.152 -13.575 1.00 96.44 91 LYS A CA 1
ATOM 732 C C . LYS A 1 91 ? -4.222 7.985 -13.810 1.00 96.44 91 LYS A C 1
ATOM 734 O O . LYS A 1 91 ? -3.571 7.319 -13.012 1.00 96.44 91 LYS A O 1
ATOM 739 N N . GLU A 1 92 ? -3.691 8.544 -14.894 1.00 97.75 92 GLU A N 1
ATOM 740 C CA . GLU A 1 92 ? -2.282 8.354 -15.268 1.00 97.75 92 GLU A CA 1
ATOM 741 C C . GLU A 1 92 ? -1.356 8.924 -14.197 1.00 97.75 92 GLU A C 1
ATOM 743 O O . GLU A 1 92 ? -0.513 8.206 -13.665 1.00 97.75 92 GLU A O 1
ATOM 748 N N . LYS A 1 93 ? -1.627 10.157 -13.762 1.00 97.50 93 LYS A N 1
ATOM 749 C CA . LYS A 1 93 ? -0.896 10.811 -12.676 1.00 97.50 93 LYS A CA 1
ATOM 750 C C . LYS A 1 93 ? -0.898 9.989 -11.383 1.00 97.50 93 LYS A C 1
ATOM 752 O O . LYS A 1 93 ? 0.127 9.876 -10.722 1.00 97.50 93 LYS A O 1
ATOM 757 N N . LEU A 1 94 ? -2.038 9.414 -10.995 1.00 97.19 94 LEU A N 1
ATOM 758 C CA . LEU A 1 94 ? -2.125 8.600 -9.779 1.00 97.19 94 LEU A CA 1
ATOM 759 C C . LEU A 1 94 ? -1.340 7.289 -9.897 1.00 97.19 94 LEU A C 1
ATOM 761 O O . LEU A 1 94 ? -0.732 6.861 -8.918 1.00 97.19 94 LEU A O 1
ATOM 765 N N . ILE A 1 95 ? -1.317 6.673 -11.081 1.00 96.56 95 ILE A N 1
ATOM 766 C CA . ILE A 1 95 ? -0.483 5.494 -11.344 1.00 96.56 95 ILE A CA 1
ATOM 767 C C . ILE A 1 95 ? 0.999 5.868 -11.242 1.00 96.56 95 ILE A C 1
ATOM 769 O O . ILE A 1 95 ? 1.741 5.189 -10.538 1.00 96.56 95 ILE A O 1
ATOM 773 N N . GLU A 1 96 ? 1.423 6.961 -11.876 1.00 97.44 96 GLU A N 1
ATOM 774 C CA . GLU A 1 96 ? 2.804 7.454 -11.795 1.00 97.44 96 GLU A CA 1
ATOM 775 C C . GLU A 1 96 ? 3.228 7.712 -10.345 1.00 97.44 96 GLU A C 1
ATOM 777 O O . GLU A 1 96 ? 4.296 7.277 -9.919 1.00 97.44 96 GLU A O 1
ATOM 782 N N . GLU A 1 97 ? 2.367 8.348 -9.550 1.00 97.38 97 GLU A N 1
ATOM 783 C CA . GLU A 1 97 ? 2.625 8.590 -8.131 1.00 97.38 97 GLU A CA 1
ATOM 784 C C . GLU A 1 97 ? 2.735 7.286 -7.323 1.00 97.38 97 GLU A C 1
ATOM 786 O O . GLU A 1 97 ? 3.613 7.171 -6.466 1.00 97.38 97 GLU A O 1
ATOM 791 N N . MET A 1 98 ? 1.891 6.282 -7.593 1.00 97.06 98 MET A N 1
ATOM 792 C CA . MET A 1 98 ? 2.009 4.956 -6.968 1.00 97.06 98 MET A CA 1
ATOM 793 C C . MET A 1 98 ? 3.336 4.274 -7.335 1.00 97.06 98 MET A C 1
ATOM 795 O O . MET A 1 98 ? 3.984 3.684 -6.470 1.00 97.06 98 MET A O 1
ATOM 799 N N . PHE A 1 99 ? 3.780 4.393 -8.589 1.00 97.25 99 PHE A N 1
ATOM 800 C CA . PHE A 1 99 ? 5.060 3.842 -9.048 1.00 97.25 99 PHE A CA 1
ATOM 801 C C . PHE A 1 99 ? 6.269 4.583 -8.462 1.00 97.25 99 PHE A C 1
ATOM 803 O O . PHE A 1 99 ? 7.269 3.949 -8.122 1.00 97.25 99 PHE A O 1
ATOM 810 N N . ALA A 1 100 ? 6.164 5.897 -8.266 1.00 97.69 100 ALA A N 1
ATOM 811 C CA . ALA A 1 100 ? 7.205 6.717 -7.649 1.00 97.69 100 ALA A CA 1
ATOM 812 C C . ALA A 1 100 ? 7.268 6.583 -6.116 1.00 97.69 100 ALA A C 1
ATOM 814 O O . ALA A 1 100 ? 8.265 6.948 -5.498 1.00 97.69 100 ALA A O 1
ATOM 815 N N . THR A 1 101 ? 6.216 6.070 -5.476 1.00 98.31 101 THR A N 1
ATOM 816 C CA . THR A 1 101 ? 6.146 5.974 -4.012 1.00 98.31 101 THR A CA 1
ATOM 817 C C . THR A 1 101 ? 7.087 4.904 -3.468 1.00 98.31 101 THR A C 1
ATOM 819 O O . THR A 1 101 ? 7.029 3.752 -3.895 1.00 98.31 101 THR A O 1
ATOM 822 N N . VAL A 1 102 ? 7.888 5.263 -2.464 1.00 98.38 102 VAL A N 1
ATOM 823 C CA . VAL A 1 102 ? 8.697 4.338 -1.658 1.00 98.38 102 VAL A CA 1
ATOM 824 C C . VAL A 1 102 ? 8.207 4.398 -0.211 1.00 98.38 102 VAL A C 1
ATOM 826 O O . VAL A 1 102 ? 8.222 5.456 0.416 1.00 98.38 102 VAL A O 1
ATOM 829 N N . GLY A 1 103 ? 7.732 3.271 0.316 1.00 98.00 103 GLY A N 1
ATOM 830 C CA . GLY A 1 103 ? 7.031 3.201 1.596 1.00 98.00 103 GLY A CA 1
ATOM 831 C C . GLY A 1 103 ? 5.532 3.483 1.453 1.00 98.00 103 GLY A C 1
ATOM 832 O O . GLY A 1 103 ? 4.875 2.962 0.556 1.00 98.00 103 GLY A O 1
ATOM 833 N N . VAL A 1 104 ? 4.955 4.263 2.370 1.00 97.38 104 VAL A N 1
ATOM 834 C CA . VAL A 1 104 ? 3.496 4.466 2.453 1.00 97.38 104 VAL A CA 1
ATOM 835 C C . VAL A 1 104 ? 3.015 5.523 1.463 1.00 97.38 104 VAL A C 1
ATOM 837 O O . VAL A 1 104 ? 3.497 6.658 1.475 1.00 97.38 104 VAL A O 1
ATOM 840 N N . PHE A 1 105 ? 2.002 5.179 0.668 1.00 97.19 105 PHE A N 1
ATOM 841 C CA . PHE A 1 105 ? 1.298 6.134 -0.181 1.00 97.19 105 PHE A CA 1
ATOM 842 C C . PHE A 1 105 ? 0.532 7.141 0.676 1.00 97.19 105 PHE A C 1
ATOM 844 O O . PHE A 1 105 ? -0.290 6.759 1.506 1.00 97.19 105 PHE A O 1
ATOM 851 N N . GLN A 1 106 ? 0.802 8.432 0.490 1.00 93.62 106 GLN A N 1
ATOM 852 C CA . GLN A 1 106 ? 0.309 9.473 1.401 1.00 93.62 106 GLN A CA 1
ATOM 853 C C . GLN A 1 106 ? -1.083 10.006 1.041 1.00 93.62 106 GLN A C 1
ATOM 855 O O . GLN A 1 106 ? -1.738 10.618 1.882 1.00 93.62 106 GLN A O 1
ATOM 860 N N . LYS A 1 107 ? -1.568 9.773 -0.186 1.00 93.56 107 LYS A N 1
ATOM 861 C CA . LYS A 1 107 ? -2.894 10.246 -0.603 1.00 93.56 107 LYS A CA 1
ATOM 862 C C . LYS A 1 107 ? -4.007 9.332 -0.103 1.00 93.56 107 LYS A C 1
ATOM 864 O O . LYS A 1 107 ? -3.810 8.136 0.118 1.00 93.56 107 LYS A O 1
ATOM 869 N N . PHE A 1 108 ? -5.199 9.911 0.037 1.00 91.62 108 PHE A N 1
ATOM 870 C CA . PHE A 1 108 ? -6.426 9.223 0.448 1.00 91.62 108 PHE A CA 1
ATOM 871 C C . PHE A 1 108 ? -6.360 8.562 1.841 1.00 91.62 108 PHE A C 1
ATOM 873 O O . PHE A 1 108 ? -7.191 7.702 2.150 1.00 91.62 108 PHE A O 1
ATOM 880 N N . THR A 1 109 ? -5.397 8.946 2.685 1.00 85.38 109 THR A N 1
ATOM 881 C CA . THR A 1 109 ? -5.264 8.515 4.088 1.00 85.38 109 THR A CA 1
ATOM 882 C C . THR A 1 109 ? -6.414 9.056 4.952 1.00 85.38 109 THR A C 1
ATOM 884 O O . THR A 1 109 ? -7.102 10.007 4.582 1.00 85.38 109 THR A O 1
ATOM 887 N N . GLU A 1 110 ? -6.708 8.425 6.092 1.00 72.81 110 GLU A N 1
ATOM 888 C CA . GLU A 1 110 ? -7.677 8.989 7.047 1.00 72.81 110 GLU A CA 1
ATOM 889 C C . GLU A 1 110 ? -7.060 10.160 7.845 1.00 72.81 110 GLU A C 1
ATOM 891 O O . GLU A 1 110 ? -5.895 10.034 8.226 1.00 72.81 110 GLU A O 1
ATOM 896 N N . PRO A 1 111 ? -7.806 11.236 8.193 1.00 52.91 111 PRO A N 1
ATOM 897 C CA . PRO A 1 111 ? -9.232 11.472 7.985 1.00 52.91 111 PRO A CA 1
ATOM 898 C C . PRO A 1 111 ? -9.501 12.823 7.293 1.00 52.91 111 PRO A C 1
ATOM 900 O O . PRO A 1 111 ? -9.779 13.809 7.972 1.00 52.91 111 PRO A O 1
ATOM 903 N N . ASP A 1 112 ? -9.535 12.862 5.964 1.00 41.97 112 ASP A N 1
ATOM 904 C CA . ASP A 1 112 ? -10.379 13.872 5.327 1.00 41.97 112 ASP A CA 1
ATOM 905 C C . ASP A 1 112 ? -11.816 13.377 5.484 1.00 41.97 112 ASP A C 1
ATOM 907 O O . ASP A 1 112 ? -12.212 12.345 4.925 1.00 41.97 112 ASP A O 1
ATOM 911 N N . ALA A 1 113 ? -12.562 14.044 6.364 1.00 33.72 113 ALA A N 1
ATOM 912 C CA . ALA A 1 113 ? -14.007 13.970 6.325 1.00 33.72 113 ALA A CA 1
ATOM 913 C C . ALA A 1 113 ? -14.416 14.336 4.896 1.00 33.72 113 ALA A C 1
ATOM 915 O O . ALA A 1 113 ? -13.966 15.345 4.357 1.00 33.72 113 ALA A O 1
ATOM 916 N N . ILE A 1 114 ? -15.222 13.488 4.267 1.00 38.84 114 ILE A N 1
ATOM 917 C CA . ILE A 1 114 ? -16.000 13.944 3.126 1.00 38.84 114 ILE A CA 1
ATOM 918 C C . ILE A 1 114 ? -17.080 14.816 3.770 1.00 38.84 114 ILE A C 1
ATOM 920 O O . ILE A 1 114 ? -18.040 14.273 4.320 1.00 38.84 114 ILE A O 1
ATOM 924 N N . GLU A 1 115 ? -16.823 16.123 3.851 1.00 33.66 115 GLU A N 1
ATOM 925 C CA . GLU A 1 115 ? -17.880 17.122 4.055 1.00 33.66 115 GLU A CA 1
ATOM 926 C C . GLU A 1 115 ? -18.820 17.137 2.845 1.00 33.66 115 GLU A C 1
ATOM 928 O O . GLU A 1 115 ? -18.323 17.011 1.699 1.00 33.66 115 GLU A O 1
#

Sequence (115 aa):
MKGRTKSGKEEDSRQLEVWVSEYLLEHGEGSSCKGILFLNAYCDTPLSERKGKTIFPDGMLWYSVSNEHCLITTTQLLRLYYHLQQHPEAKEKLIEEMFATVGVFQKFTEPDAIE

Radius of gyration: 15.12 Å; Cα contacts (8 Å, |Δi|>4): 135; chains: 1; bounding box: 35×32×34 Å

Secondary structure (DSSP, 8-state):
--S-SS---HHHHHHHHHHHHHHHHHH-TT-----EEEE-TTTTS-GGGTTT--SS-HHHHHHHHHTT-EEEEHHHHHHHHHHHHH-GGGHHHHHHHHHH--EE--TT-TT----